Protein AF-A0A662SYK7-F1 (afdb_monomer)

Sequence (147 aa):
MLIPWRKVDAWTCLRCFYCCVEYNVYLTSWEAEWISRAYGIHIELTPKGWRLKRAGEPCPFLRRDQYGRSYCLINMDKPRACVSFPFVITRRPLRGESDKLAYYPTGRDRGVYVYVRDDCPGVGRGVPLEKALRRTLIKLGYMRRVA

Foldseek 3Di:
DWAALLVFFFFDDPLPQCCQAADWDAADPVLQVVCCVVPVDDWDQDPVGTTQ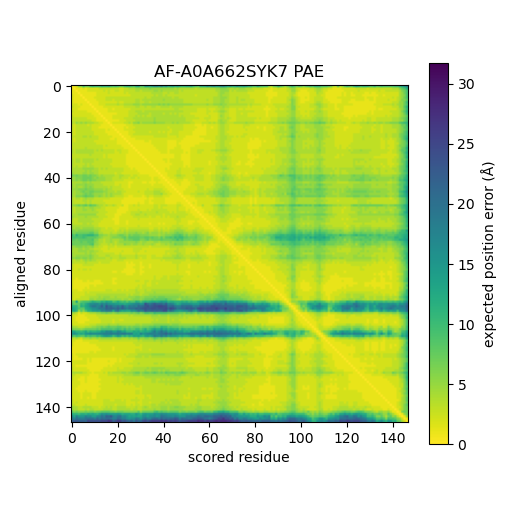DHHRHGRPQWDADPVRRIDGNCPVSDGLSRLCPQKDKAQADPPPPVQPSQWDDAVDPGTIGIIGDPPRPRTNHDDTSVVSNNVSCCVSPSHPPPD

Mean predicted aligned error: 4.23 Å

Radius of gyration: 15.92 Å; Cα contacts (8 Å, |Δi|>4): 225; chains: 1; bounding box: 38×40×40 Å

Solvent-accessible surface area (backbone atoms only — not comparable to full-atom values): 8576 Å² total; per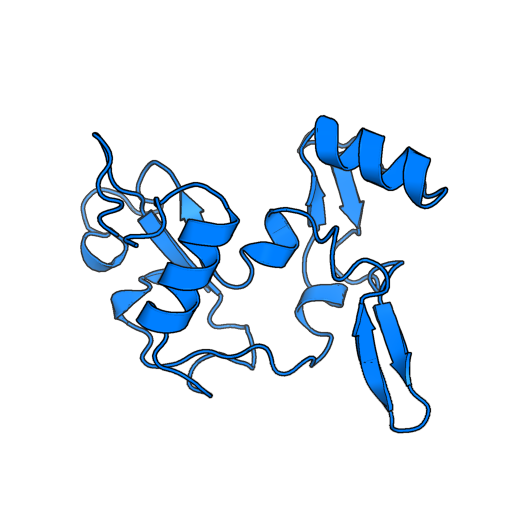-residue (Å²): 97,79,42,42,45,76,80,44,71,19,31,37,90,74,54,73,57,52,73,48,20,62,42,63,38,59,39,55,75,68,55,41,53,49,50,25,69,80,66,75,43,86,59,47,81,48,101,90,42,35,29,70,38,57,52,74,41,74,37,92,48,60,46,62,50,100,85,68,50,47,48,56,77,49,65,91,72,51,50,69,57,68,57,38,57,58,47,49,78,35,85,59,60,92,79,47,88,82,45,63,58,17,56,42,85,39,89,52,104,65,48,37,24,32,28,29,41,66,75,42,89,26,56,75,32,80,47,52,24,67,63,48,49,52,53,38,36,36,75,73,64,62,29,77,82,81,129

Structure (mmCIF, N/CA/C/O backbone):
data_AF-A0A662SYK7-F1
#
_entry.id   AF-A0A662SYK7-F1
#
loop_
_atom_site.group_PDB
_atom_site.id
_atom_site.type_symbol
_atom_site.label_atom_id
_atom_site.label_alt_id
_atom_site.label_comp_id
_atom_site.label_asym_id
_atom_site.label_entity_id
_atom_site.label_seq_id
_atom_site.pdbx_PDB_ins_code
_atom_site.Cartn_x
_atom_site.Cartn_y
_atom_site.Cartn_z
_atom_site.occupancy
_atom_site.B_iso_or_equiv
_atom_site.auth_seq_id
_atom_site.auth_comp_id
_atom_site.auth_asym_id
_atom_site.auth_atom_id
_atom_site.pdbx_PDB_model_num
ATOM 1 N N . MET A 1 1 ? -12.753 3.318 -5.908 1.00 88.00 1 MET A N 1
ATOM 2 C CA . MET A 1 1 ? -12.934 4.514 -5.051 1.00 88.00 1 MET A CA 1
ATOM 3 C C . MET A 1 1 ? -12.147 4.362 -3.744 1.00 88.00 1 MET A C 1
ATOM 5 O O . MET A 1 1 ? -11.531 3.331 -3.502 1.00 88.00 1 MET A O 1
ATOM 9 N N . LEU A 1 2 ? -12.060 5.434 -2.944 1.00 94.56 2 LEU A N 1
ATOM 10 C CA . LEU A 1 2 ? -11.425 5.413 -1.620 1.00 94.56 2 LEU A CA 1
ATOM 11 C C . LEU A 1 2 ? -12.486 5.417 -0.528 1.00 94.56 2 LEU A C 1
ATOM 13 O O . LEU A 1 2 ? -13.234 6.395 -0.413 1.00 94.56 2 LEU A O 1
ATOM 17 N N . ILE A 1 3 ? -12.497 4.375 0.297 1.00 95.19 3 ILE A N 1
ATOM 18 C CA . ILE A 1 3 ? -13.420 4.232 1.427 1.00 95.19 3 ILE A CA 1
ATOM 19 C C . ILE A 1 3 ? -12.654 4.202 2.756 1.00 95.19 3 ILE A C 1
ATOM 21 O O . ILE A 1 3 ? -11.537 3.691 2.793 1.00 95.19 3 ILE A O 1
ATOM 25 N N . PRO A 1 4 ? -13.193 4.768 3.849 1.00 96.50 4 PRO A N 1
ATOM 26 C CA . PRO A 1 4 ? -12.558 4.685 5.162 1.00 96.50 4 PRO A CA 1
ATOM 27 C C . PRO A 1 4 ? -12.319 3.236 5.592 1.00 96.50 4 PRO A C 1
ATOM 29 O O . PRO A 1 4 ? -13.192 2.390 5.406 1.00 96.50 4 PRO A O 1
ATOM 32 N N . TRP A 1 5 ? -11.165 2.958 6.204 1.00 96.88 5 TRP A N 1
ATOM 33 C CA . TRP A 1 5 ? -10.773 1.591 6.564 1.00 96.88 5 TRP A CA 1
ATOM 34 C C . TRP A 1 5 ? -11.791 0.875 7.465 1.00 96.88 5 TRP A C 1
ATOM 36 O O . TRP A 1 5 ? -12.019 -0.314 7.285 1.00 96.88 5 TRP A O 1
ATOM 46 N N . ARG A 1 6 ? -12.468 1.597 8.370 1.00 95.75 6 ARG A N 1
ATOM 47 C CA . ARG A 1 6 ? -13.497 1.026 9.259 1.00 95.75 6 ARG A CA 1
ATOM 48 C C . ARG A 1 6 ? -14.755 0.530 8.541 1.00 95.75 6 ARG A C 1
ATOM 50 O O . ARG A 1 6 ? -15.586 -0.096 9.180 1.00 95.75 6 ARG A O 1
ATOM 57 N N . LYS A 1 7 ? -14.926 0.832 7.250 1.00 95.75 7 LYS A N 1
ATOM 58 C CA . LYS A 1 7 ? -16.043 0.327 6.433 1.00 95.75 7 LYS A CA 1
ATOM 59 C C . LYS A 1 7 ? -15.717 -0.988 5.720 1.00 95.75 7 LYS A C 1
ATOM 61 O O . LYS A 1 7 ? -16.477 -1.402 4.853 1.00 95.75 7 LYS A O 1
ATOM 66 N N . VAL A 1 8 ? -14.562 -1.588 6.003 1.00 97.19 8 VAL A N 1
ATOM 67 C CA . VAL A 1 8 ? -14.090 -2.779 5.303 1.00 97.19 8 VAL A CA 1
ATOM 68 C C . VAL A 1 8 ? -13.730 -3.861 6.307 1.00 97.19 8 VAL A C 1
ATOM 70 O O . VAL A 1 8 ? -12.828 -3.678 7.121 1.00 97.19 8 VAL A O 1
ATOM 73 N N . ASP A 1 9 ? -14.395 -5.008 6.196 1.00 97.56 9 ASP A N 1
ATOM 74 C CA . ASP A 1 9 ? -14.292 -6.071 7.198 1.00 97.56 9 ASP A CA 1
ATOM 75 C C . ASP A 1 9 ? -12.988 -6.868 7.087 1.00 97.56 9 ASP A C 1
ATOM 77 O O . ASP A 1 9 ? -12.319 -7.147 8.085 1.00 97.56 9 ASP A O 1
ATOM 81 N N . ALA A 1 10 ? -12.589 -7.222 5.863 1.00 98.19 10 ALA A N 1
ATOM 82 C CA . ALA A 1 10 ? -11.471 -8.126 5.611 1.00 98.19 10 ALA A CA 1
ATOM 83 C C . ALA A 1 10 ? -10.615 -7.694 4.418 1.00 98.19 10 ALA A C 1
ATOM 85 O O . ALA A 1 10 ? -11.105 -7.081 3.465 1.00 98.19 10 ALA A O 1
ATOM 86 N N . TRP A 1 11 ? -9.325 -8.038 4.461 1.00 98.12 11 TRP A N 1
ATOM 87 C CA . TRP A 1 11 ? -8.450 -7.929 3.297 1.00 98.12 11 TRP A CA 1
ATOM 88 C C . TRP A 1 11 ? -7.287 -8.924 3.312 1.00 98.12 11 TRP A C 1
ATOM 90 O O . TRP A 1 11 ? -6.651 -9.180 4.340 1.00 98.12 11 TRP A O 1
ATOM 100 N N . THR A 1 12 ? -6.946 -9.424 2.123 1.00 96.75 12 THR A N 1
ATOM 101 C CA . THR A 1 12 ? -5.705 -10.155 1.867 1.00 96.75 12 THR A CA 1
ATOM 102 C C . THR A 1 12 ? -5.187 -9.911 0.452 1.00 96.75 12 THR A C 1
ATOM 104 O O . THR A 1 12 ? -5.950 -9.683 -0.486 1.00 96.75 12 THR A O 1
ATOM 107 N N . CYS A 1 13 ? -3.871 -10.000 0.263 1.00 93.69 13 CYS A N 1
ATOM 108 C CA . CYS A 1 13 ? -3.283 -9.963 -1.070 1.00 93.69 13 CYS A CA 1
ATOM 109 C C . CYS A 1 13 ? -3.498 -11.307 -1.777 1.00 93.69 13 CYS A C 1
ATOM 111 O O . CYS A 1 13 ? -2.917 -12.319 -1.391 1.00 93.69 13 CYS A O 1
ATOM 113 N N . LEU A 1 14 ? -4.270 -11.300 -2.864 1.00 93.69 14 LEU A N 1
ATOM 114 C CA . LEU A 1 14 ? -4.539 -12.494 -3.676 1.00 93.69 14 LEU A CA 1
ATOM 115 C C . LEU A 1 14 ? -3.426 -12.833 -4.672 1.00 93.69 14 LEU A C 1
ATOM 117 O O . LEU A 1 14 ? -3.562 -13.779 -5.441 1.00 93.69 14 LEU A O 1
ATOM 121 N N . ARG A 1 15 ? -2.353 -12.031 -4.722 1.00 91.38 15 ARG A N 1
ATOM 122 C CA . ARG A 1 15 ? -1.311 -12.122 -5.762 1.00 91.38 15 ARG A CA 1
ATOM 123 C C . ARG A 1 15 ? -1.913 -12.086 -7.177 1.00 91.38 15 ARG A C 1
ATOM 125 O O . ARG A 1 15 ? -1.410 -12.719 -8.095 1.00 91.38 15 ARG A O 1
ATOM 132 N N . CYS A 1 16 ? -2.980 -11.308 -7.348 1.00 91.81 16 CYS A N 1
ATOM 133 C CA . CYS A 1 16 ? -3.780 -11.235 -8.567 1.00 91.81 16 CYS A CA 1
ATOM 134 C C . CYS A 1 16 ? -3.227 -10.277 -9.628 1.00 91.81 16 CYS A C 1
ATOM 136 O O . CYS A 1 16 ? -4.000 -9.869 -10.481 1.00 91.81 16 CYS A O 1
ATOM 138 N N . PHE A 1 17 ? -1.956 -9.852 -9.535 1.00 91.38 17 PHE A N 1
ATOM 139 C CA . PHE A 1 17 ? -1.252 -8.900 -10.424 1.00 91.38 17 PHE A CA 1
ATOM 140 C C . PHE A 1 17 ? -1.899 -7.514 -10.644 1.00 91.38 17 PHE A C 1
ATOM 142 O O . PHE A 1 17 ? -1.213 -6.616 -11.119 1.00 91.38 17 PHE A O 1
ATOM 149 N N . TYR A 1 18 ? -3.149 -7.299 -10.234 1.00 93.94 18 TYR A N 1
ATOM 150 C CA . TYR A 1 18 ? -3.936 -6.093 -10.484 1.00 93.94 18 TYR A CA 1
ATOM 151 C C . TYR A 1 18 ? -3.189 -4.808 -10.110 1.00 93.94 18 TYR A C 1
ATOM 153 O O . TYR A 1 18 ? -2.918 -3.966 -10.957 1.00 93.94 18 TYR A O 1
ATOM 161 N N . CYS A 1 19 ? -2.722 -4.681 -8.864 1.00 93.75 19 CYS A N 1
ATOM 162 C CA . CYS A 1 19 ? -2.007 -3.474 -8.443 1.00 93.75 19 CYS A CA 1
ATOM 163 C C . CYS A 1 19 ? -0.626 -3.304 -9.093 1.00 93.75 19 CYS A C 1
ATOM 165 O O . CYS A 1 19 ? -0.116 -2.186 -9.158 1.00 93.75 19 CYS A O 1
ATOM 167 N N . CYS A 1 20 ? -0.031 -4.390 -9.595 1.00 94.62 20 CYS A N 1
ATOM 168 C CA . CYS A 1 20 ? 1.213 -4.344 -10.353 1.00 94.62 20 CYS A CA 1
ATOM 169 C C . CYS A 1 20 ? 1.011 -3.803 -11.775 1.00 94.62 20 CYS A C 1
ATOM 171 O O . CYS A 1 20 ? 2.015 -3.499 -12.411 1.00 94.62 20 CYS A O 1
ATOM 173 N N . VAL A 1 21 ? -0.233 -3.679 -12.257 1.00 95.25 21 VAL A N 1
ATOM 174 C CA . VAL A 1 21 ? -0.579 -3.198 -13.606 1.00 95.25 21 VAL A CA 1
ATOM 175 C C . VAL A 1 21 ? -1.391 -1.904 -13.562 1.00 95.25 21 VAL A C 1
ATOM 177 O O . VAL A 1 21 ? -1.085 -0.968 -14.288 1.00 95.25 21 VAL A O 1
ATOM 180 N N . GLU A 1 22 ? -2.340 -1.752 -12.647 1.00 95.62 22 GLU A N 1
ATOM 181 C CA . GLU A 1 22 ? -3.285 -0.628 -12.719 1.00 95.62 22 GLU A CA 1
ATOM 182 C C . GLU A 1 22 ? -2.751 0.696 -12.167 1.00 95.62 22 GLU A C 1
ATOM 184 O O . GLU A 1 22 ? -3.176 1.769 -12.586 1.00 95.62 22 GLU A O 1
ATOM 189 N N . TYR A 1 23 ? -1.787 0.673 -11.242 1.00 94.88 23 TYR A N 1
ATOM 190 C CA . TYR A 1 23 ? -1.387 1.893 -10.532 1.00 94.88 23 TYR A CA 1
ATOM 191 C C . TYR A 1 23 ? 0.011 2.372 -10.873 1.00 94.88 23 TYR A C 1
ATOM 193 O O . TYR A 1 23 ? 0.914 1.578 -11.130 1.00 94.88 23 TYR A O 1
ATOM 201 N N . ASN A 1 24 ? 0.197 3.690 -10.816 1.00 96.00 24 ASN A N 1
ATOM 202 C CA . ASN A 1 24 ? 1.530 4.274 -10.761 1.00 96.00 24 ASN A CA 1
ATOM 203 C C . ASN A 1 24 ? 2.201 3.871 -9.445 1.00 96.00 24 ASN A C 1
ATOM 205 O O . ASN A 1 24 ? 1.572 3.933 -8.385 1.00 96.00 24 ASN A O 1
ATOM 209 N N . VAL A 1 25 ? 3.480 3.513 -9.509 1.00 96.62 25 VAL A N 1
ATOM 210 C CA . VAL A 1 25 ? 4.292 3.255 -8.317 1.00 96.62 25 VAL A CA 1
ATOM 211 C C . VAL A 1 25 ? 5.302 4.381 -8.189 1.00 96.62 25 VAL A C 1
ATOM 213 O O . VAL A 1 25 ? 6.278 4.435 -8.935 1.00 96.62 25 VAL A O 1
ATOM 216 N N . TYR A 1 26 ? 5.026 5.292 -7.259 1.00 97.31 26 TYR A N 1
ATOM 217 C CA . TYR A 1 26 ? 5.945 6.362 -6.893 1.00 97.31 26 TYR A CA 1
ATOM 218 C C . TYR A 1 26 ? 6.859 5.913 -5.758 1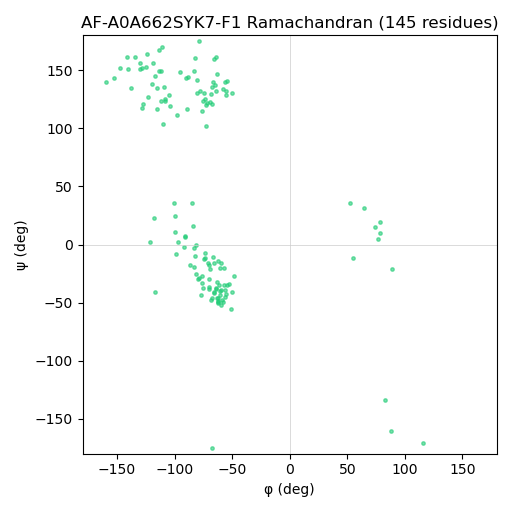.00 97.31 26 TYR A C 1
ATOM 220 O O . TYR A 1 26 ? 6.437 5.189 -4.852 1.00 97.31 26 TYR A O 1
ATOM 228 N N . LEU A 1 27 ? 8.102 6.362 -5.835 1.00 97.62 27 LEU A N 1
ATOM 229 C CA . LEU A 1 27 ? 9.176 6.074 -4.906 1.00 97.62 27 LEU A CA 1
ATOM 230 C C . LEU A 1 27 ? 9.577 7.358 -4.181 1.00 97.62 27 LEU A C 1
ATOM 232 O O . LEU A 1 27 ? 9.510 8.463 -4.725 1.00 97.62 27 LEU A O 1
ATOM 236 N N . THR A 1 28 ? 10.040 7.208 -2.948 1.00 96.44 28 THR A N 1
ATOM 237 C CA . THR A 1 28 ? 10.900 8.224 -2.331 1.00 96.44 28 THR A CA 1
ATOM 238 C C . THR A 1 28 ? 12.224 8.334 -3.098 1.00 96.44 28 THR A C 1
ATOM 240 O O . THR A 1 28 ? 12.603 7.410 -3.817 1.00 96.44 28 THR A O 1
ATOM 243 N N . SER A 1 29 ? 12.955 9.439 -2.931 1.00 96.62 29 SER A N 1
ATOM 244 C CA . SER A 1 29 ? 14.290 9.594 -3.534 1.00 96.62 29 SER A CA 1
ATOM 245 C C . SER A 1 29 ? 15.239 8.457 -3.146 1.00 96.62 29 SER A C 1
ATOM 247 O O . SER A 1 29 ? 15.903 7.894 -4.009 1.00 96.62 29 SER A O 1
ATOM 249 N N . TRP A 1 30 ? 15.231 8.061 -1.869 1.00 96.88 30 TRP A N 1
ATOM 250 C CA . TRP A 1 30 ? 16.025 6.940 -1.364 1.00 96.88 30 TRP A CA 1
ATOM 251 C C . TRP A 1 30 ? 15.648 5.603 -2.016 1.00 96.88 30 TRP A C 1
ATOM 253 O O . TRP A 1 30 ? 16.517 4.852 -2.445 1.00 96.88 30 TRP A O 1
ATOM 263 N N . GLU A 1 31 ? 14.351 5.298 -2.122 1.00 97.56 31 GLU A N 1
ATOM 264 C CA . GLU A 1 31 ? 13.894 4.069 -2.783 1.00 97.56 31 GLU A CA 1
ATOM 265 C C . GLU A 1 31 ? 14.250 4.051 -4.270 1.00 97.56 31 GLU A C 1
ATOM 267 O O . GLU A 1 31 ? 14.594 2.994 -4.789 1.00 97.56 31 GLU A O 1
ATOM 272 N N . ALA A 1 32 ? 14.172 5.198 -4.951 1.00 97.69 32 ALA A N 1
ATOM 273 C CA . ALA A 1 32 ? 14.555 5.320 -6.352 1.00 97.69 32 ALA A CA 1
ATOM 274 C C . ALA A 1 32 ? 16.042 5.019 -6.558 1.00 97.69 32 ALA A C 1
ATOM 276 O O . ALA A 1 32 ? 16.384 4.205 -7.414 1.00 97.69 32 ALA A O 1
ATOM 277 N N . GLU A 1 33 ? 16.912 5.620 -5.743 1.00 97.38 33 GLU A N 1
ATOM 278 C CA . GLU A 1 33 ? 18.351 5.363 -5.790 1.00 97.38 33 GLU A CA 1
ATOM 279 C C . GLU A 1 33 ? 18.674 3.898 -5.467 1.00 97.38 33 GLU A C 1
ATOM 281 O O . GLU A 1 33 ? 19.379 3.240 -6.236 1.00 97.38 33 GLU A O 1
ATOM 286 N N . TRP A 1 34 ? 18.120 3.369 -4.370 1.00 97.31 34 TRP A N 1
ATOM 287 C CA . TRP A 1 34 ? 18.351 1.988 -3.942 1.00 97.31 34 TRP A CA 1
ATOM 288 C C . TRP A 1 34 ? 17.914 0.981 -5.005 1.00 97.31 34 TRP A C 1
ATOM 290 O O . TRP A 1 34 ? 18.702 0.127 -5.406 1.00 97.31 34 TRP A O 1
ATOM 300 N N . ILE A 1 35 ? 16.674 1.092 -5.492 1.00 97.19 35 ILE A N 1
ATOM 301 C CA . ILE A 1 35 ? 16.121 0.144 -6.465 1.00 97.19 35 ILE A CA 1
ATOM 302 C C . ILE A 1 35 ? 16.876 0.232 -7.795 1.00 97.19 35 ILE A C 1
ATOM 304 O O . ILE A 1 35 ? 17.178 -0.804 -8.384 1.00 97.19 35 ILE A O 1
ATOM 308 N N . SER A 1 36 ? 17.213 1.443 -8.249 1.00 97.00 36 SER A N 1
ATOM 309 C CA . SER A 1 36 ? 17.995 1.641 -9.472 1.00 97.00 36 SER A CA 1
ATOM 310 C C . SER A 1 36 ? 19.349 0.934 -9.394 1.00 97.00 36 SER A C 1
ATOM 312 O O . SER A 1 36 ? 19.684 0.136 -10.269 1.00 97.00 36 SER A O 1
ATOM 314 N N . ARG A 1 37 ? 20.092 1.145 -8.299 1.00 97.00 37 ARG A N 1
ATOM 315 C CA . ARG A 1 37 ? 21.419 0.547 -8.096 1.00 97.00 37 ARG A CA 1
ATOM 316 C C . ARG A 1 37 ? 21.374 -0.962 -7.891 1.00 97.00 37 ARG A C 1
ATOM 318 O O . ARG A 1 37 ? 22.150 -1.677 -8.514 1.00 97.00 37 ARG A O 1
ATOM 325 N N . ALA A 1 38 ? 20.485 -1.447 -7.027 1.00 97.00 38 ALA A N 1
ATOM 326 C CA . ALA A 1 38 ? 20.435 -2.860 -6.660 1.00 97.00 38 ALA A CA 1
ATOM 327 C C . ALA A 1 38 ? 19.934 -3.754 -7.804 1.00 97.00 38 ALA A C 1
ATOM 329 O O . ALA A 1 38 ? 20.327 -4.915 -7.889 1.00 97.00 38 ALA A O 1
ATOM 330 N N . TYR A 1 39 ? 19.073 -3.224 -8.678 1.00 96.44 39 TYR A N 1
ATOM 331 C CA . TYR A 1 39 ? 18.383 -4.023 -9.693 1.00 96.44 39 TYR A CA 1
ATOM 332 C C . TYR A 1 39 ? 18.645 -3.579 -11.139 1.00 96.44 39 TYR A C 1
ATOM 334 O O . TYR A 1 39 ? 18.079 -4.173 -12.055 1.00 96.44 39 TYR A O 1
ATOM 342 N N . GLY A 1 40 ? 19.480 -2.559 -11.363 1.00 95.31 40 GLY A N 1
ATOM 343 C CA . GLY A 1 40 ? 19.884 -2.114 -12.703 1.00 95.31 40 GLY A CA 1
ATOM 344 C C . GLY A 1 40 ? 18.735 -1.564 -13.552 1.00 95.31 40 GLY A C 1
ATOM 345 O O . GLY A 1 40 ? 18.724 -1.734 -14.768 1.00 95.31 40 GLY A O 1
ATOM 346 N N . ILE A 1 41 ? 17.738 -0.945 -12.918 1.00 94.31 41 ILE A N 1
ATOM 347 C CA . ILE A 1 41 ? 16.519 -0.440 -13.562 1.00 94.31 41 ILE A CA 1
ATOM 348 C C . ILE A 1 41 ? 16.511 1.087 -13.587 1.00 94.31 41 ILE A C 1
ATOM 350 O O . ILE A 1 41 ? 16.740 1.745 -12.576 1.00 94.31 41 ILE A O 1
ATOM 354 N N . HIS A 1 42 ? 16.135 1.654 -14.731 1.00 94.50 42 HIS A N 1
ATOM 355 C CA . HIS A 1 42 ? 15.864 3.080 -14.833 1.00 94.50 42 HIS A CA 1
ATOM 356 C C . HIS A 1 42 ? 14.595 3.478 -14.058 1.00 94.50 42 HIS A C 1
ATOM 358 O O . HIS A 1 42 ? 13.528 2.895 -14.253 1.00 94.50 42 HIS A O 1
ATOM 364 N N . ILE A 1 43 ? 14.711 4.504 -13.210 1.00 97.25 43 ILE A N 1
ATOM 365 C CA . ILE A 1 43 ? 13.589 5.131 -12.505 1.00 97.25 43 ILE A CA 1
ATOM 366 C C . ILE A 1 43 ? 13.351 6.511 -13.108 1.00 97.25 43 ILE A C 1
ATOM 368 O O . ILE A 1 43 ? 14.249 7.349 -13.138 1.00 97.25 43 ILE A O 1
ATOM 372 N N . GLU A 1 44 ? 12.124 6.756 -13.550 1.00 96.19 44 GLU A N 1
ATOM 373 C CA . GLU A 1 44 ? 11.751 7.993 -14.224 1.00 96.19 44 GLU A CA 1
ATOM 374 C C . GLU A 1 44 ? 11.503 9.117 -13.208 1.00 96.19 44 GLU A C 1
ATOM 376 O O . GLU A 1 44 ? 10.728 8.952 -12.262 1.00 96.19 44 GLU A O 1
ATOM 381 N N . LEU A 1 45 ? 12.100 10.292 -13.411 1.00 97.19 45 LEU A N 1
ATOM 382 C CA . LEU A 1 45 ? 11.757 11.491 -12.647 1.00 97.19 45 LEU A CA 1
ATOM 383 C C . LEU A 1 45 ? 10.624 12.252 -13.348 1.00 97.19 45 LEU A C 1
ATOM 385 O O . LEU A 1 45 ? 10.792 12.752 -14.455 1.00 97.19 45 LEU A O 1
ATOM 389 N N . THR A 1 46 ? 9.470 12.368 -12.688 1.00 96.25 46 THR A N 1
ATOM 390 C CA . THR A 1 46 ? 8.298 13.107 -13.196 1.00 96.25 46 THR A CA 1
ATOM 391 C C . THR A 1 46 ? 8.015 14.342 -12.333 1.00 96.25 46 THR A C 1
ATOM 393 O O . THR A 1 46 ? 8.475 14.390 -11.189 1.00 96.25 46 THR A O 1
ATOM 396 N N . PRO A 1 47 ? 7.159 15.290 -12.767 1.00 95.75 47 PRO A N 1
ATOM 397 C CA . PRO A 1 47 ? 6.722 16.402 -11.910 1.00 95.75 47 PRO A CA 1
ATOM 398 C C . PRO A 1 47 ? 6.052 15.967 -10.594 1.00 95.75 47 PRO A C 1
ATOM 400 O O . PRO A 1 47 ? 5.978 16.741 -9.647 1.00 95.75 47 PRO A O 1
ATOM 403 N N . LYS A 1 48 ? 5.554 14.723 -10.520 1.00 92.69 48 LYS A N 1
ATOM 404 C CA . LYS A 1 48 ? 4.939 14.137 -9.315 1.00 92.69 48 LYS A CA 1
ATOM 405 C C . LYS A 1 48 ? 5.938 13.369 -8.436 1.00 92.69 48 LYS A C 1
ATOM 407 O O . LYS A 1 48 ? 5.542 12.855 -7.393 1.00 92.69 48 LYS A O 1
ATOM 412 N N . GLY A 1 49 ? 7.202 13.273 -8.852 1.00 95.69 49 GLY A N 1
ATOM 413 C CA . GLY A 1 49 ? 8.271 12.543 -8.170 1.00 95.69 49 GLY A CA 1
ATOM 414 C C . GLY A 1 49 ? 8.818 11.361 -8.972 1.00 95.69 49 GLY A C 1
ATOM 415 O O . GLY A 1 49 ? 8.487 11.174 -10.148 1.00 95.69 49 GLY A O 1
ATOM 416 N N . TRP A 1 50 ? 9.655 10.561 -8.309 1.00 97.94 50 TRP A N 1
ATOM 417 C CA . TRP A 1 50 ? 10.290 9.366 -8.866 1.00 97.94 50 TRP A CA 1
ATOM 418 C C . TRP A 1 50 ? 9.262 8.264 -9.099 1.00 97.94 50 TRP A C 1
ATOM 420 O O . TRP A 1 50 ? 8.566 7.847 -8.173 1.00 97.94 50 TRP A O 1
ATOM 430 N N . ARG A 1 51 ? 9.154 7.784 -10.332 1.00 97.62 51 ARG A N 1
ATOM 431 C CA . ARG A 1 51 ? 8.191 6.778 -10.763 1.00 97.62 51 ARG A CA 1
ATOM 432 C C . ARG A 1 51 ? 8.935 5.519 -11.191 1.00 97.62 51 ARG A C 1
ATOM 434 O O . ARG A 1 51 ? 9.670 5.519 -12.169 1.00 97.62 51 ARG A O 1
ATOM 441 N N . LEU A 1 52 ? 8.692 4.429 -10.468 1.00 96.75 52 LEU A N 1
ATOM 442 C CA . LEU A 1 52 ? 9.160 3.093 -10.846 1.00 96.75 52 LEU A CA 1
ATOM 443 C C . LEU A 1 52 ? 8.416 2.575 -12.077 1.00 96.75 52 LEU A C 1
ATOM 445 O O . LEU A 1 52 ? 8.956 1.818 -12.873 1.00 96.75 52 LEU A O 1
ATOM 449 N N . LYS A 1 53 ? 7.125 2.900 -12.156 1.00 94.44 53 LYS A N 1
ATOM 450 C CA . LYS A 1 53 ? 6.212 2.274 -13.103 1.00 94.44 53 LYS A CA 1
ATOM 451 C C . LYS A 1 53 ? 4.973 3.132 -13.337 1.00 94.44 53 LYS A C 1
ATOM 453 O O . LYS A 1 53 ? 4.404 3.672 -12.379 1.00 94.44 53 LYS A O 1
ATOM 458 N N . ARG A 1 54 ? 4.521 3.198 -14.592 1.00 95.38 54 ARG A N 1
ATOM 459 C CA . ARG A 1 54 ? 3.311 3.906 -15.035 1.00 95.38 54 ARG A CA 1
ATOM 460 C C . ARG A 1 54 ? 2.063 3.021 -14.966 1.00 95.38 54 ARG A C 1
ATOM 462 O O . ARG A 1 54 ? 2.130 1.818 -15.182 1.00 95.38 54 ARG A O 1
ATOM 469 N N . ALA A 1 55 ? 0.908 3.590 -14.622 1.00 95.31 55 ALA A N 1
ATOM 470 C CA . ALA A 1 55 ? -0.388 2.896 -14.685 1.00 95.31 55 ALA A CA 1
ATOM 471 C C . ALA A 1 55 ? -0.666 2.302 -16.086 1.00 95.31 55 ALA A C 1
ATOM 473 O O . ALA A 1 55 ? -0.352 2.940 -17.085 1.00 95.31 55 ALA A O 1
ATOM 474 N N . GLY A 1 56 ? -1.243 1.101 -16.145 1.00 95.62 56 GLY A N 1
ATOM 475 C CA . GLY A 1 56 ? -1.521 0.347 -17.375 1.00 95.62 56 GLY A CA 1
ATOM 476 C C . GLY A 1 56 ? -0.384 -0.568 -17.847 1.00 95.62 56 GLY A C 1
ATOM 477 O O . GLY A 1 56 ? -0.628 -1.528 -18.567 1.00 95.62 56 GLY A O 1
ATOM 478 N N . GLU A 1 57 ? 0.854 -0.327 -17.415 1.00 94.31 57 GLU A N 1
ATOM 479 C CA . GLU A 1 57 ? 2.005 -1.163 -17.781 1.00 94.31 57 GLU A CA 1
ATOM 480 C C . GLU A 1 57 ? 2.272 -2.231 -16.705 1.00 94.31 57 GLU A C 1
ATOM 482 O O . GLU A 1 57 ? 2.009 -1.990 -15.530 1.00 94.31 57 GLU A O 1
ATOM 487 N N . PRO A 1 58 ? 2.786 -3.426 -17.024 1.00 93.69 58 PRO A N 1
ATOM 488 C CA . PRO A 1 58 ? 3.214 -4.370 -15.995 1.00 93.69 58 PRO A CA 1
ATOM 489 C C . PRO A 1 58 ? 4.431 -3.871 -15.203 1.00 93.69 58 PRO A C 1
ATOM 491 O O . PRO A 1 58 ? 5.380 -3.329 -15.760 1.00 93.69 58 PRO A O 1
ATOM 494 N N . CYS A 1 59 ? 4.439 -4.097 -13.886 1.00 95.25 59 CYS A N 1
ATOM 495 C CA . CYS A 1 59 ? 5.612 -3.833 -13.050 1.00 95.25 59 CYS A CA 1
ATOM 496 C C . CYS A 1 59 ? 6.839 -4.626 -13.539 1.00 95.25 59 CYS A C 1
ATOM 498 O O . CYS A 1 59 ? 6.727 -5.842 -13.716 1.00 95.25 59 CYS A O 1
ATOM 500 N N . PRO A 1 60 ? 8.027 -4.001 -13.656 1.00 95.62 60 PRO A N 1
ATOM 501 C CA . PRO A 1 60 ? 9.243 -4.665 -14.142 1.00 95.62 60 PRO A CA 1
ATOM 502 C C . PRO A 1 60 ? 9.684 -5.848 -13.266 1.00 95.62 60 PRO A C 1
ATOM 504 O O . PRO A 1 60 ? 10.378 -6.755 -13.728 1.00 95.62 60 PRO A O 1
ATOM 507 N N . PHE A 1 61 ? 9.229 -5.892 -12.010 1.00 96.25 61 PHE A N 1
ATOM 508 C CA . PHE A 1 61 ? 9.504 -6.970 -11.058 1.00 96.25 61 PHE A CA 1
ATOM 509 C C . PHE A 1 61 ? 8.403 -8.034 -10.966 1.00 96.25 61 PHE A C 1
ATOM 511 O O . PHE A 1 61 ? 8.510 -8.943 -10.139 1.00 96.25 61 PHE A O 1
ATOM 518 N N . LEU A 1 62 ? 7.334 -7.923 -11.760 1.00 95.12 62 LEU A N 1
ATOM 519 C CA . LEU A 1 62 ? 6.279 -8.930 -11.837 1.00 95.12 62 LEU A CA 1
ATOM 520 C C . LEU A 1 62 ? 6.782 -10.147 -12.619 1.00 95.12 62 LEU A C 1
ATOM 522 O O . LEU A 1 62 ? 7.312 -10.020 -13.721 1.00 95.12 62 LEU A O 1
ATOM 526 N N . ARG A 1 63 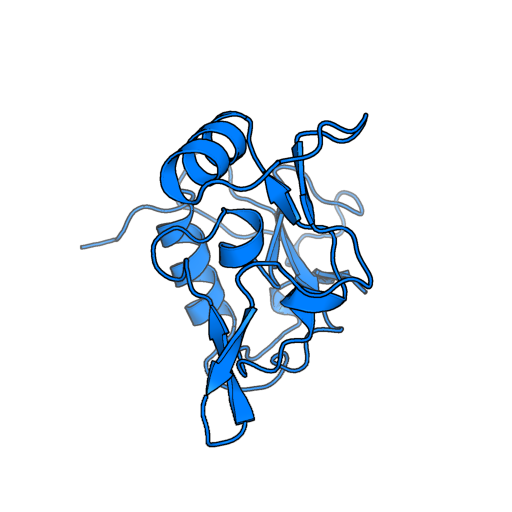? 6.598 -11.338 -12.057 1.00 94.25 63 ARG A N 1
ATOM 527 C CA . ARG A 1 63 ? 6.858 -12.621 -12.721 1.00 94.25 63 ARG A CA 1
ATOM 528 C C . ARG A 1 63 ? 5.697 -13.577 -12.482 1.00 94.25 63 ARG A C 1
ATOM 530 O O . ARG A 1 63 ? 4.909 -13.378 -11.555 1.00 94.25 63 ARG A O 1
ATOM 537 N N . ARG A 1 64 ? 5.597 -14.608 -13.318 1.00 92.19 64 ARG A N 1
ATOM 538 C CA . ARG A 1 64 ? 4.667 -15.730 -13.158 1.00 92.19 64 ARG A CA 1
ATOM 539 C C . ARG A 1 64 ? 5.471 -17.014 -13.052 1.00 92.19 64 ARG A C 1
ATOM 541 O O . ARG A 1 64 ? 6.472 -17.155 -13.746 1.00 92.19 64 ARG A O 1
ATOM 548 N N . ASP A 1 65 ? 5.070 -17.901 -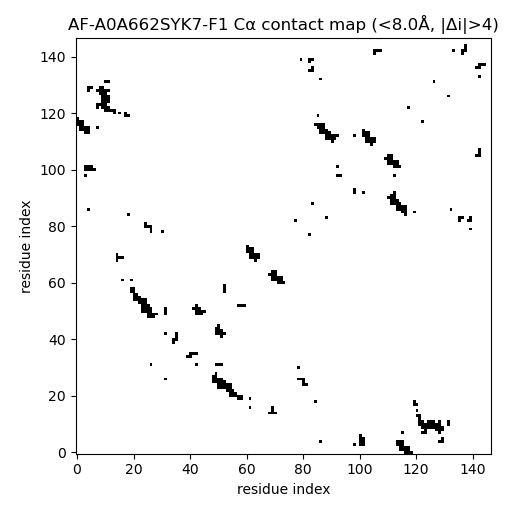12.151 1.00 89.31 65 ASP A N 1
ATOM 549 C CA . ASP A 1 65 ? 5.639 -19.245 -12.105 1.00 89.31 65 ASP A CA 1
ATOM 550 C C . ASP A 1 65 ? 5.016 -20.144 -13.186 1.00 89.31 65 ASP A C 1
ATOM 552 O O . ASP A 1 65 ? 4.079 -19.747 -13.884 1.00 89.31 65 ASP A O 1
ATOM 556 N N . GLN A 1 66 ? 5.526 -21.370 -13.307 1.00 91.38 66 GLN A N 1
ATOM 557 C CA . GLN A 1 66 ? 5.036 -22.374 -14.261 1.00 91.38 66 GLN A CA 1
ATOM 558 C C . GLN A 1 66 ? 3.556 -22.755 -14.073 1.00 91.38 66 GLN A C 1
ATOM 560 O O . GLN A 1 66 ? 2.945 -23.308 -14.978 1.00 91.38 66 GLN A O 1
ATOM 565 N N . TYR A 1 67 ? 2.964 -22.430 -12.919 1.00 88.31 67 TYR A N 1
ATOM 566 C CA . TYR A 1 67 ? 1.553 -22.661 -12.603 1.00 88.31 67 TYR A CA 1
ATOM 567 C C . TYR A 1 67 ? 0.703 -21.391 -12.780 1.00 88.31 67 TYR A C 1
ATOM 569 O O . TYR A 1 67 ? -0.439 -21.328 -12.327 1.00 88.31 67 TYR A O 1
ATOM 577 N N . GLY A 1 68 ? 1.263 -20.339 -13.388 1.00 84.25 68 GLY A N 1
ATOM 578 C CA . GLY A 1 68 ? 0.585 -19.071 -13.646 1.00 84.25 68 GLY A CA 1
ATOM 579 C C . GLY A 1 68 ? 0.438 -18.154 -12.426 1.00 84.25 68 GLY A C 1
ATOM 580 O O . GLY A 1 68 ? -0.178 -17.088 -12.542 1.00 84.25 68 GLY A O 1
ATOM 581 N N . ARG A 1 69 ? 1.008 -18.500 -11.263 1.00 86.19 69 ARG A N 1
ATOM 582 C CA . ARG A 1 69 ? 0.909 -17.690 -10.037 1.00 86.19 69 ARG A CA 1
ATOM 583 C C . ARG A 1 69 ? 1.869 -16.512 -10.103 1.00 86.19 69 ARG A C 1
ATOM 585 O O . ARG A 1 69 ? 3.057 -16.666 -10.381 1.00 86.19 69 ARG A O 1
ATOM 592 N N . SER A 1 70 ? 1.372 -15.318 -9.788 1.00 91.00 70 SER A N 1
ATOM 593 C CA . SER A 1 70 ? 2.198 -14.108 -9.829 1.00 91.00 70 SER A CA 1
ATOM 594 C C . SER A 1 70 ? 3.080 -13.951 -8.589 1.00 91.00 70 SER A C 1
ATOM 596 O O . SER A 1 70 ? 2.673 -14.214 -7.449 1.00 91.00 70 SER A O 1
ATOM 598 N N . TYR A 1 71 ? 4.301 -13.470 -8.789 1.00 92.06 71 TYR A N 1
ATOM 599 C CA . TYR A 1 71 ? 5.245 -13.141 -7.727 1.00 92.06 71 TYR A CA 1
ATOM 600 C C . TYR A 1 71 ? 6.043 -11.876 -8.048 1.00 92.06 71 TYR A C 1
ATOM 602 O O . TYR A 1 71 ? 6.070 -11.403 -9.181 1.00 92.06 71 TYR A O 1
ATOM 610 N N . CYS A 1 72 ? 6.635 -11.293 -7.008 1.00 93.88 72 CYS A N 1
ATOM 611 C CA . CYS A 1 72 ? 7.418 -10.066 -7.089 1.00 93.88 72 CYS A CA 1
ATOM 612 C C . CYS A 1 72 ? 8.880 -10.409 -6.810 1.00 93.88 72 CYS A C 1
ATOM 614 O O . CYS A 1 72 ? 9.165 -10.958 -5.746 1.00 93.88 72 CYS A O 1
ATOM 616 N N . LEU A 1 73 ? 9.778 -10.077 -7.739 1.00 94.94 73 LEU A N 1
ATOM 617 C CA . LEU A 1 73 ? 11.213 -10.342 -7.592 1.00 94.94 73 LEU A CA 1
ATOM 618 C C . LEU A 1 73 ? 11.837 -9.591 -6.414 1.00 94.94 73 LEU A C 1
ATOM 620 O O . LEU A 1 73 ? 12.704 -10.126 -5.739 1.00 94.94 73 LEU A O 1
ATOM 624 N N . ILE A 1 74 ? 11.326 -8.399 -6.107 1.00 94.56 74 ILE A N 1
ATOM 625 C CA . ILE A 1 74 ? 11.827 -7.549 -5.020 1.00 94.56 74 ILE A CA 1
ATOM 626 C C . ILE A 1 74 ? 10.959 -7.649 -3.766 1.00 94.56 74 ILE A C 1
ATOM 628 O O . ILE A 1 74 ? 10.715 -6.661 -3.086 1.00 94.56 74 ILE A O 1
ATOM 632 N N . ASN A 1 75 ? 10.406 -8.828 -3.458 1.00 90.75 75 ASN A N 1
ATOM 633 C CA . ASN A 1 75 ? 9.429 -8.969 -2.371 1.00 90.75 75 ASN A CA 1
ATOM 634 C C . ASN A 1 75 ? 9.926 -8.427 -1.014 1.00 90.75 75 ASN A C 1
ATOM 636 O O . ASN A 1 75 ? 9.118 -7.887 -0.249 1.00 90.75 75 ASN A O 1
ATOM 640 N N . MET A 1 76 ? 11.226 -8.567 -0.739 1.00 91.06 76 MET A N 1
ATOM 641 C CA . MET A 1 76 ? 11.874 -8.059 0.475 1.00 91.06 76 MET A CA 1
ATOM 642 C C . MET A 1 76 ? 12.081 -6.541 0.436 1.00 91.06 76 MET A C 1
ATOM 644 O O . MET A 1 76 ? 11.794 -5.877 1.430 1.00 91.06 76 MET A O 1
ATOM 648 N N . ASP A 1 77 ? 12.405 -6.001 -0.739 1.00 94.12 77 ASP A N 1
ATOM 649 C CA . ASP A 1 77 ? 12.696 -4.581 -0.983 1.00 94.12 77 ASP A CA 1
ATOM 650 C C . ASP A 1 77 ? 11.507 -3.825 -1.585 1.00 94.12 77 ASP A C 1
ATOM 652 O O . ASP A 1 77 ? 11.659 -2.816 -2.276 1.00 94.12 77 ASP A O 1
ATOM 656 N N . LYS A 1 78 ? 10.287 -4.324 -1.356 1.00 95.62 78 LYS A N 1
ATOM 657 C CA . LYS A 1 78 ? 9.079 -3.671 -1.860 1.00 95.62 78 LYS A CA 1
ATOM 658 C C . LYS A 1 78 ? 9.045 -2.220 -1.379 1.00 95.62 78 LYS A C 1
ATOM 660 O O . LYS A 1 78 ? 9.093 -2.000 -0.164 1.00 95.62 78 LYS A O 1
ATOM 665 N N . PRO A 1 79 ? 8.843 -1.252 -2.288 1.00 96.38 79 PRO A N 1
ATOM 666 C CA . PRO A 1 79 ? 8.742 0.139 -1.893 1.00 96.38 79 PRO A CA 1
ATOM 667 C C . PRO A 1 79 ? 7.496 0.366 -1.038 1.00 96.38 79 PRO A C 1
ATOM 669 O O . PRO A 1 79 ? 6.520 -0.394 -1.095 1.00 96.38 79 PRO A O 1
ATOM 672 N N . ARG A 1 80 ? 7.500 1.455 -0.274 1.00 96.00 80 ARG A N 1
ATOM 673 C CA . ARG A 1 80 ? 6.437 1.872 0.642 1.00 96.00 80 ARG A CA 1
ATOM 674 C C . ARG A 1 80 ? 5.074 1.873 -0.036 1.00 96.00 80 ARG A C 1
ATOM 676 O O . ARG A 1 80 ? 4.130 1.370 0.562 1.00 96.00 80 ARG A O 1
ATOM 683 N N . ALA A 1 81 ? 4.982 2.338 -1.283 1.00 95.44 81 ALA A N 1
ATOM 684 C CA . ALA A 1 81 ? 3.743 2.318 -2.065 1.00 95.44 81 ALA A CA 1
ATOM 685 C C . ALA A 1 81 ? 3.198 0.892 -2.296 1.00 95.44 81 ALA A C 1
ATOM 687 O O . ALA A 1 81 ? 1.996 0.653 -2.187 1.00 95.44 81 ALA A O 1
ATOM 688 N N . CYS A 1 82 ? 4.072 -0.081 -2.570 1.00 95.81 82 CYS A N 1
ATOM 689 C CA . CYS A 1 82 ? 3.680 -1.482 -2.741 1.00 95.81 82 CYS A CA 1
ATOM 690 C C . CYS A 1 82 ? 3.375 -2.174 -1.407 1.00 95.81 82 CYS A C 1
ATOM 692 O O . CYS A 1 82 ? 2.526 -3.059 -1.364 1.00 95.81 82 CYS A O 1
ATOM 694 N N . VAL A 1 83 ? 4.069 -1.798 -0.328 1.00 96.00 83 VAL A N 1
ATOM 695 C CA . VAL A 1 83 ? 3.799 -2.307 1.026 1.00 96.00 83 VAL A CA 1
ATOM 696 C C . VAL A 1 83 ? 2.473 -1.775 1.562 1.00 96.00 83 VAL A C 1
ATOM 698 O O . VAL A 1 83 ? 1.759 -2.510 2.241 1.00 96.00 83 VAL A O 1
ATOM 701 N N . SER A 1 84 ? 2.149 -0.512 1.279 1.00 96.50 84 SER A N 1
ATOM 702 C CA . SER A 1 84 ? 0.929 0.114 1.773 1.00 96.50 84 SER A CA 1
ATOM 703 C C . SER A 1 84 ? -0.308 -0.333 1.010 1.00 96.50 84 SER A C 1
ATOM 705 O O . SER A 1 84 ? -1.375 -0.332 1.599 1.00 96.50 84 SER A O 1
ATOM 707 N N . PHE A 1 85 ? -0.206 -0.736 -0.259 1.00 96.31 85 PHE A N 1
ATOM 708 C CA . PHE A 1 85 ? -1.372 -1.124 -1.055 1.00 96.31 85 PHE A CA 1
ATOM 709 C C . PHE A 1 85 ? -2.203 -2.246 -0.385 1.00 96.31 85 PHE A C 1
ATOM 711 O O . PHE A 1 85 ? -1.625 -3.261 0.013 1.00 96.31 85 PHE A O 1
ATOM 718 N N . PRO A 1 86 ? -3.547 -2.123 -0.291 1.00 97.31 86 PRO A N 1
ATOM 719 C CA . PRO A 1 86 ? -4.443 -1.109 -0.876 1.00 97.31 86 PRO A CA 1
ATOM 720 C C . PRO A 1 86 ? -4.694 0.113 0.019 1.00 97.31 86 PRO A C 1
ATOM 722 O O . PRO A 1 86 ? -5.555 0.938 -0.289 1.00 97.31 86 PRO A O 1
ATOM 725 N N . PHE A 1 87 ? -3.991 0.216 1.142 1.00 97.88 87 PHE A N 1
ATOM 726 C CA . PHE A 1 87 ? -4.141 1.286 2.113 1.00 97.88 87 PHE A CA 1
ATOM 727 C C . PHE A 1 87 ? -3.500 2.583 1.604 1.00 97.88 87 PHE A C 1
ATOM 729 O O . PHE A 1 87 ? -2.303 2.653 1.309 1.00 97.88 87 PHE A O 1
ATOM 736 N N . VAL A 1 88 ? -4.308 3.638 1.543 1.00 96.00 88 VAL A N 1
ATOM 737 C CA . VAL A 1 88 ? -3.872 5.018 1.333 1.00 96.00 88 VAL A CA 1
ATOM 738 C C . VAL A 1 88 ? -3.806 5.691 2.694 1.00 96.00 88 VAL A C 1
ATOM 740 O O . VAL A 1 88 ? -4.830 5.889 3.343 1.00 96.00 88 VAL A O 1
ATOM 743 N N . ILE A 1 89 ? -2.587 6.003 3.130 1.00 95.50 89 ILE A N 1
ATOM 744 C CA . ILE A 1 89 ? -2.294 6.528 4.466 1.00 95.50 89 ILE A CA 1
ATOM 745 C C . ILE A 1 89 ? -1.916 8.002 4.340 1.00 95.50 89 ILE A C 1
ATOM 747 O O . ILE A 1 89 ? -0.962 8.344 3.640 1.00 95.50 89 ILE A O 1
ATOM 751 N N . THR A 1 90 ? -2.630 8.877 5.041 1.00 93.62 90 THR A N 1
ATOM 752 C CA . THR A 1 90 ? -2.422 10.328 5.006 1.00 93.62 90 THR A CA 1
ATOM 753 C C . THR A 1 90 ? -2.317 10.918 6.413 1.00 93.62 90 THR A C 1
ATOM 755 O O . THR A 1 90 ? -2.790 10.354 7.399 1.00 93.62 90 THR A O 1
ATOM 758 N N . ARG A 1 91 ? -1.659 12.080 6.527 1.00 91.00 91 ARG A N 1
ATOM 759 C CA . ARG A 1 91 ? -1.537 12.828 7.799 1.00 91.00 91 ARG A CA 1
ATOM 760 C C . ARG A 1 91 ? -2.748 13.715 8.098 1.00 91.00 91 ARG A C 1
ATOM 762 O O . ARG A 1 91 ? -2.928 14.143 9.231 1.00 91.00 91 ARG A O 1
ATOM 769 N N . ARG A 1 92 ? -3.535 14.027 7.070 1.00 91.00 92 ARG A N 1
ATOM 770 C CA . ARG A 1 92 ? -4.752 14.844 7.119 1.00 91.00 92 ARG A CA 1
ATOM 771 C C . ARG A 1 92 ? -5.872 14.084 6.402 1.00 91.00 92 ARG A C 1
ATOM 773 O O . ARG A 1 92 ? -5.549 13.306 5.495 1.00 91.00 92 ARG A O 1
ATOM 780 N N . PRO A 1 93 ? -7.141 14.276 6.783 1.00 92.00 93 PRO A N 1
ATOM 781 C CA . PRO A 1 93 ? -8.251 13.635 6.091 1.00 92.00 93 PRO A CA 1
ATOM 782 C C . PRO A 1 93 ? -8.335 14.113 4.635 1.00 92.00 93 PRO A C 1
ATOM 784 O O . PRO A 1 93 ? -8.008 15.260 4.333 1.00 92.00 93 PRO A O 1
ATOM 787 N N . LEU A 1 94 ? -8.769 13.229 3.735 1.00 89.31 94 LEU A N 1
ATOM 788 C CA . LEU A 1 94 ? -8.949 13.531 2.313 1.00 89.31 94 LEU A CA 1
ATOM 789 C C . LEU A 1 94 ? -10.253 14.290 2.026 1.00 89.31 94 LEU A C 1
ATOM 791 O O . LEU A 1 94 ? -10.284 15.054 1.067 1.00 89.31 94 LEU A O 1
ATOM 795 N N . ARG A 1 95 ? -11.316 14.094 2.823 1.00 83.25 95 ARG A N 1
ATOM 796 C CA . ARG A 1 95 ? -12.638 14.723 2.616 1.00 83.25 95 ARG A CA 1
ATOM 797 C C . ARG A 1 95 ? -13.084 15.644 3.766 1.00 83.25 95 ARG A C 1
ATOM 799 O O . ARG A 1 95 ? -14.272 15.908 3.912 1.00 83.25 95 ARG A O 1
ATOM 806 N N . GLY A 1 96 ? -12.140 16.154 4.564 1.00 70.50 96 GLY A N 1
ATOM 807 C CA . GLY A 1 96 ? -12.405 17.080 5.679 1.00 70.50 96 GLY A CA 1
ATOM 808 C C . GLY A 1 96 ? -12.710 16.395 7.021 1.00 70.50 96 GLY A C 1
ATOM 809 O O . GLY A 1 96 ? -12.360 15.236 7.234 1.00 70.50 96 GLY A O 1
ATOM 810 N N . GLU A 1 97 ? -13.341 17.117 7.953 1.00 58.19 97 GLU A N 1
ATOM 811 C CA . GLU A 1 97 ? -13.599 16.656 9.336 1.00 58.19 97 GLU A CA 1
ATOM 812 C C . GLU A 1 97 ? -14.561 15.456 9.444 1.00 58.19 97 GLU A C 1
ATOM 814 O O . GLU A 1 97 ? -14.602 14.768 10.466 1.00 58.19 97 GLU A O 1
ATOM 819 N N . SER A 1 98 ? -15.309 15.159 8.379 1.00 59.16 98 SER A N 1
ATOM 820 C CA . SER A 1 98 ? -16.280 14.059 8.311 1.00 59.16 98 SER A CA 1
ATOM 821 C C . SER A 1 98 ? -15.640 12.664 8.210 1.00 59.16 98 SER A C 1
ATOM 823 O O . SER A 1 98 ? -16.310 11.658 8.446 1.00 59.16 98 SER A O 1
ATOM 825 N N . ASP A 1 99 ? -14.329 12.566 7.963 1.00 77.81 99 ASP A N 1
ATOM 826 C CA . ASP A 1 99 ? -13.607 11.295 7.807 1.00 77.81 99 ASP A CA 1
ATOM 827 C C . ASP A 1 99 ? -13.148 10.670 9.145 1.00 77.81 99 ASP A C 1
ATOM 829 O O . ASP A 1 99 ? -12.108 10.009 9.225 1.00 77.81 99 ASP A O 1
ATOM 833 N N . LYS A 1 100 ? -13.948 10.802 10.214 1.00 89.19 100 LYS A N 1
ATOM 834 C CA . LYS A 1 100 ? -13.687 10.163 11.525 1.00 89.19 100 LYS A CA 1
ATOM 835 C C . LYS A 1 100 ? -13.461 8.651 11.406 1.00 89.19 100 LYS A C 1
ATOM 837 O O . LYS A 1 100 ? -12.629 8.082 12.108 1.00 89.19 100 LYS A O 1
ATOM 842 N N . LEU A 1 101 ? -14.152 8.004 10.466 1.00 93.75 101 LEU A N 1
ATOM 843 C CA . LEU A 1 101 ? -14.012 6.571 10.193 1.00 93.75 101 LEU A CA 1
ATOM 844 C C . LEU A 1 101 ? -12.672 6.193 9.547 1.00 93.75 101 LEU A C 1
ATOM 846 O O . LEU A 1 101 ? -12.311 5.019 9.544 1.00 93.75 101 LEU A O 1
ATOM 850 N N . ALA A 1 102 ? -11.943 7.156 8.982 1.00 95.62 102 ALA A N 1
ATOM 851 C CA . ALA A 1 102 ? -10.618 6.923 8.423 1.00 95.62 102 ALA A CA 1
ATOM 852 C C . ALA A 1 102 ? -9.526 7.060 9.492 1.00 95.62 102 ALA A C 1
ATOM 854 O O . ALA A 1 102 ? -8.422 6.560 9.293 1.00 95.62 102 ALA A O 1
ATOM 855 N N . TYR A 1 103 ? -9.807 7.698 10.631 1.00 94.94 103 TYR A N 1
ATOM 856 C CA . TYR A 1 103 ? -8.812 7.887 11.679 1.00 94.94 103 TYR A CA 1
ATOM 857 C C . TYR A 1 103 ? -8.357 6.549 12.282 1.00 94.94 103 TYR A C 1
ATOM 859 O O . TYR A 1 103 ? -9.166 5.684 12.642 1.00 94.94 103 TYR A O 1
ATOM 867 N N . TYR A 1 104 ? -7.041 6.393 12.398 1.00 95.06 104 TYR A N 1
ATOM 868 C CA . TYR A 1 104 ? -6.364 5.255 12.997 1.00 95.06 104 TYR A CA 1
ATOM 869 C C . TYR A 1 104 ? -5.357 5.751 14.054 1.00 95.06 104 TYR A C 1
ATOM 871 O O . TYR A 1 104 ? -4.391 6.448 13.709 1.00 95.06 104 TYR A O 1
ATOM 879 N N . PRO A 1 105 ? -5.533 5.390 15.338 1.00 93.06 105 PRO A N 1
ATOM 880 C CA . PRO A 1 105 ? -4.598 5.757 16.396 1.00 93.06 105 PRO A CA 1
ATOM 881 C C . PRO A 1 105 ? -3.307 4.932 16.296 1.00 93.06 105 PRO A C 1
ATOM 883 O O . PRO A 1 105 ? -3.327 3.704 16.295 1.00 93.06 105 PRO A O 1
ATOM 886 N N . THR A 1 106 ? -2.157 5.600 16.220 1.00 89.69 106 THR A N 1
ATOM 887 C CA . THR A 1 106 ? -0.846 4.944 16.038 1.00 89.69 106 THR A CA 1
ATOM 888 C C . THR A 1 106 ? -0.051 4.771 17.335 1.00 89.69 106 THR A C 1
ATOM 890 O O . THR A 1 106 ? 0.994 4.119 17.319 1.00 89.69 106 THR A O 1
ATOM 893 N N . GLY A 1 107 ? -0.516 5.360 18.443 1.00 82.88 107 GLY A N 1
ATOM 894 C CA . GLY A 1 107 ? 0.245 5.457 19.695 1.00 82.88 107 GLY A CA 1
ATOM 895 C C . GLY A 1 107 ? 1.387 6.485 19.653 1.00 82.88 107 GLY A C 1
ATOM 896 O O . GLY A 1 107 ? 2.280 6.432 20.491 1.00 82.88 107 GLY A O 1
ATOM 897 N N . ARG A 1 108 ? 1.394 7.387 18.661 1.00 76.44 108 ARG A N 1
ATOM 898 C CA . ARG A 1 108 ? 2.257 8.582 18.591 1.00 76.44 108 ARG A CA 1
ATOM 899 C C . ARG A 1 108 ? 1.413 9.847 18.765 1.00 76.44 108 ARG A C 1
ATOM 901 O O . ARG A 1 108 ? 0.193 9.767 18.640 1.00 76.44 108 ARG A O 1
ATOM 908 N N . ASP A 1 109 ? 2.068 10.998 18.937 1.00 67.94 109 ASP A N 1
ATOM 909 C CA . ASP A 1 109 ? 1.445 12.312 19.196 1.00 67.94 109 ASP A CA 1
ATOM 910 C C . ASP A 1 109 ? 0.295 12.674 18.244 1.00 67.94 109 ASP A C 1
ATOM 912 O O . ASP A 1 109 ? -0.607 13.420 18.615 1.00 67.94 109 ASP A O 1
ATOM 916 N N . ARG A 1 110 ? 0.294 12.146 17.009 1.00 82.81 110 ARG A N 1
ATOM 917 C CA . ARG A 1 110 ? -0.853 12.220 16.092 1.00 82.81 110 ARG A CA 1
ATOM 918 C C . ARG A 1 110 ? -1.066 10.883 15.378 1.00 82.81 110 ARG A C 1
ATOM 920 O O . ARG A 1 110 ? -0.114 10.283 14.869 1.00 82.81 110 ARG A O 1
ATOM 927 N N . GLY A 1 111 ? -2.323 10.436 15.315 1.00 91.00 111 GLY A N 1
ATOM 928 C CA . GLY A 1 111 ? -2.741 9.307 14.482 1.00 91.00 111 GLY A CA 1
ATOM 929 C C . GLY A 1 111 ? -2.640 9.605 12.982 1.00 91.00 111 GLY A C 1
ATOM 930 O O . GLY A 1 111 ? -2.158 10.657 12.557 1.00 91.00 111 GLY A O 1
ATOM 931 N N . VAL A 1 112 ? -3.100 8.664 12.163 1.00 94.69 112 VAL A N 1
ATOM 932 C CA . VAL A 1 112 ? -3.150 8.805 10.699 1.00 94.69 112 VAL A CA 1
ATOM 933 C C . VAL A 1 112 ? -4.565 8.589 10.187 1.00 94.69 112 VAL A C 1
ATOM 935 O O . VAL A 1 112 ? -5.402 8.034 10.890 1.00 94.69 112 VAL A O 1
ATOM 938 N N . TYR A 1 113 ? -4.823 9.000 8.952 1.00 95.69 113 TYR A N 1
ATOM 939 C CA . TYR A 1 113 ? -6.065 8.705 8.251 1.00 95.69 113 TYR A CA 1
ATOM 940 C C . TYR A 1 113 ? -5.787 7.626 7.209 1.00 95.69 113 TYR A C 1
ATOM 942 O O . TYR A 1 113 ? -4.831 7.732 6.440 1.00 95.69 113 TYR A O 1
ATOM 950 N N . VAL A 1 114 ? -6.586 6.563 7.216 1.00 97.00 114 VAL A N 1
ATOM 951 C CA . VAL A 1 114 ? -6.423 5.402 6.344 1.00 97.00 114 VAL A CA 1
ATOM 952 C C . VAL A 1 114 ? -7.686 5.179 5.527 1.00 97.00 114 VAL A C 1
ATOM 954 O O . VAL A 1 114 ? -8.789 5.023 6.056 1.00 97.00 114 VAL A O 1
ATOM 957 N N . TYR A 1 115 ? -7.48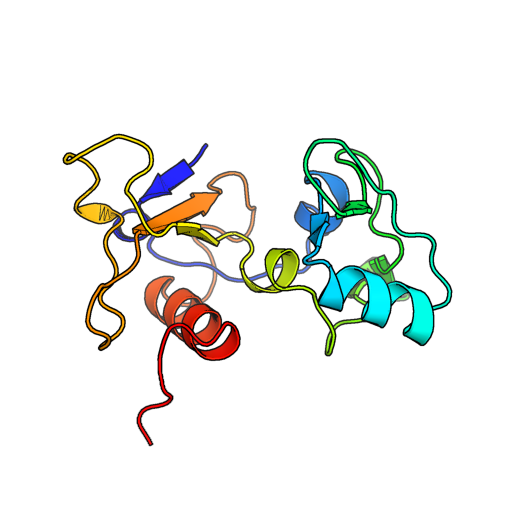8 5.100 4.219 1.00 97.19 115 TYR A N 1
ATOM 958 C CA . TYR A 1 115 ? -8.507 4.740 3.247 1.00 97.19 115 TYR A CA 1
ATOM 959 C C . TYR A 1 115 ? -8.092 3.467 2.525 1.00 97.19 115 TYR A C 1
ATOM 961 O O . TYR A 1 115 ? -6.909 3.147 2.431 1.00 97.19 115 TYR A O 1
ATOM 969 N N . VAL A 1 116 ? -9.067 2.752 1.992 1.00 97.44 116 VAL A N 1
ATOM 970 C CA . VAL A 1 116 ? -8.885 1.510 1.253 1.00 97.44 116 VAL A CA 1
ATOM 971 C C . VAL A 1 116 ? -9.327 1.747 -0.180 1.00 97.44 116 VAL A C 1
ATOM 973 O O . VAL A 1 116 ? -10.369 2.355 -0.431 1.00 97.44 116 VAL A O 1
ATOM 976 N N . ARG A 1 117 ? -8.506 1.273 -1.113 1.00 96.69 117 ARG A N 1
ATOM 977 C CA . ARG A 1 117 ? -8.857 1.124 -2.525 1.00 96.69 117 ARG A CA 1
ATOM 978 C C . ARG A 1 117 ? -9.820 -0.054 -2.673 1.00 96.69 117 ARG A C 1
ATOM 980 O O . ARG A 1 117 ? -9.389 -1.201 -2.567 1.00 96.69 117 ARG A O 1
ATOM 987 N N . ASP A 1 118 ? -11.111 0.235 -2.832 1.00 95.44 118 ASP A N 1
ATOM 988 C CA . ASP A 1 118 ? -12.177 -0.781 -2.927 1.00 95.44 118 ASP A CA 1
ATOM 989 C C . ASP A 1 118 ? -12.159 -1.573 -4.245 1.00 95.44 118 ASP A C 1
ATOM 991 O O . ASP A 1 118 ? -12.704 -2.668 -4.321 1.00 95.44 118 ASP A O 1
ATOM 995 N N . ASP A 1 119 ? -11.442 -1.066 -5.245 1.00 95.81 119 ASP A N 1
ATOM 996 C CA . ASP A 1 119 ? -11.151 -1.710 -6.520 1.00 95.81 119 ASP A CA 1
ATOM 997 C C . ASP A 1 119 ? -10.107 -2.833 -6.385 1.00 95.81 119 ASP A C 1
ATOM 999 O O . ASP A 1 119 ? -9.873 -3.588 -7.325 1.00 95.81 119 ASP A O 1
ATOM 1003 N N . CYS A 1 120 ? -9.488 -3.003 -5.210 1.00 97.12 120 CYS A N 1
ATOM 1004 C CA . CYS A 1 120 ? -8.615 -4.141 -4.948 1.00 97.12 120 CYS A CA 1
ATOM 1005 C C . CYS A 1 120 ? -9.429 -5.447 -4.809 1.00 97.12 120 CYS A C 1
ATOM 1007 O O . CYS A 1 120 ? -10.187 -5.583 -3.849 1.00 97.12 120 CYS A O 1
ATOM 1009 N N . PRO A 1 121 ? -9.169 -6.493 -5.626 1.00 96.62 121 PRO A N 1
ATOM 1010 C CA . PRO A 1 121 ? -9.910 -7.764 -5.558 1.00 96.62 121 PRO A CA 1
ATOM 1011 C C . PRO A 1 121 ? -9.783 -8.531 -4.230 1.00 96.62 121 PRO A C 1
ATOM 1013 O O . PRO A 1 121 ? -10.499 -9.500 -3.991 1.00 96.62 121 PRO A O 1
ATOM 1016 N N . GLY A 1 122 ? -8.815 -8.149 -3.392 1.00 97.25 122 GLY A N 1
ATOM 1017 C CA . GLY A 1 122 ? -8.601 -8.722 -2.066 1.00 97.25 122 GLY A CA 1
ATOM 1018 C C . GLY A 1 122 ? -9.493 -8.138 -0.971 1.00 97.25 122 GLY A C 1
ATOM 1019 O O . GLY A 1 122 ? -9.489 -8.662 0.140 1.00 97.25 122 GLY A O 1
ATOM 1020 N N . VAL A 1 123 ? -10.214 -7.049 -1.251 1.00 97.81 123 VAL A N 1
ATOM 1021 C CA . VAL A 1 123 ? -11.153 -6.419 -0.314 1.00 97.81 123 VAL A CA 1
ATOM 1022 C C . VAL A 1 123 ? -12.339 -7.354 -0.067 1.00 97.81 123 VAL A C 1
ATOM 1024 O O . VAL A 1 123 ? -12.847 -7.981 -0.992 1.00 97.81 123 VAL A O 1
ATOM 1027 N N . GLY A 1 124 ? -12.738 -7.493 1.199 1.00 97.38 124 GLY A N 1
ATOM 1028 C CA . GLY A 1 124 ? -13.777 -8.432 1.631 1.00 97.38 124 GLY A CA 1
ATOM 1029 C C . GLY A 1 124 ? -13.308 -9.888 1.737 1.00 97.38 124 GLY A C 1
ATOM 1030 O O . GLY A 1 124 ? -14.131 -10.783 1.890 1.00 97.38 124 GLY A O 1
ATOM 1031 N N . ARG A 1 125 ? -11.997 -10.161 1.644 1.00 97.38 125 ARG A N 1
ATOM 1032 C CA . ARG A 1 125 ? -11.438 -11.524 1.684 1.00 97.38 125 ARG A CA 1
ATOM 1033 C C . ARG A 1 125 ? -10.322 -11.656 2.712 1.00 97.38 125 ARG A C 1
ATOM 1035 O O . ARG A 1 125 ? -9.562 -10.723 2.937 1.00 97.38 125 ARG A O 1
ATOM 1042 N N . GLY A 1 126 ? -10.137 -12.857 3.252 1.00 96.19 126 GLY A N 1
ATOM 1043 C CA . GLY A 1 126 ? -8.990 -13.187 4.097 1.00 96.19 126 GLY A CA 1
ATOM 1044 C C . GLY A 1 126 ? -9.149 -12.762 5.555 1.00 96.19 126 GLY A C 1
ATOM 1045 O O . GLY A 1 126 ? -10.154 -13.064 6.184 1.00 96.19 126 GLY A O 1
ATOM 1046 N N . VAL A 1 127 ? -8.112 -12.138 6.121 1.00 96.69 127 VAL A N 1
ATOM 1047 C CA . VAL A 1 127 ? -8.071 -11.793 7.554 1.00 96.69 127 VAL A CA 1
ATOM 1048 C C . VAL A 1 127 ? -8.819 -10.488 7.834 1.00 96.69 127 VAL A C 1
ATOM 1050 O O . VAL A 1 127 ? -8.952 -9.677 6.914 1.00 96.69 127 VAL A O 1
ATOM 1053 N N . PRO A 1 128 ? -9.217 -10.224 9.096 1.00 98.19 128 PRO A N 1
ATOM 1054 C CA . PRO A 1 128 ? -9.770 -8.929 9.477 1.00 98.19 128 PRO A CA 1
ATOM 1055 C C . PRO A 1 128 ? -8.880 -7.780 8.999 1.00 98.19 128 PRO A C 1
ATOM 1057 O O . PRO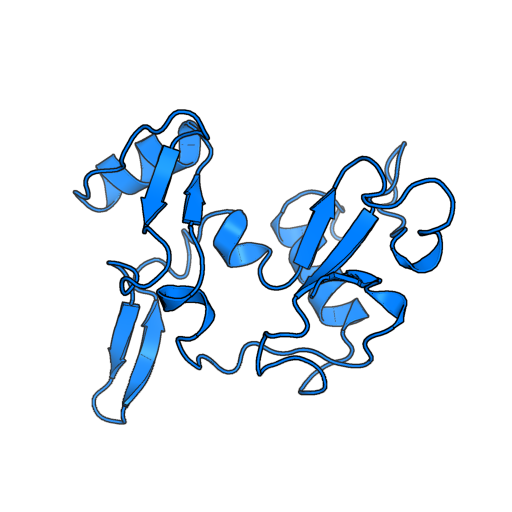 A 1 128 ? -7.659 -7.805 9.213 1.00 98.19 128 PRO A O 1
ATOM 1060 N N . LEU A 1 129 ? -9.473 -6.780 8.348 1.00 97.56 129 LEU A N 1
ATOM 1061 C CA . LEU A 1 129 ? -8.720 -5.706 7.704 1.00 97.56 129 LEU A CA 1
ATOM 1062 C C . LEU A 1 129 ? -7.859 -4.948 8.712 1.00 97.56 129 LEU A C 1
ATOM 1064 O O . LEU A 1 129 ? -6.703 -4.650 8.421 1.00 97.56 129 LEU A O 1
ATOM 1068 N N . GLU A 1 130 ? -8.369 -4.712 9.919 1.00 96.88 130 GLU A N 1
ATOM 1069 C CA . GLU A 1 130 ? -7.616 -4.063 10.992 1.00 96.88 130 GLU A CA 1
ATOM 1070 C C . GLU A 1 130 ? -6.309 -4.805 11.316 1.00 96.88 130 GLU A C 1
ATOM 1072 O O . GLU A 1 130 ? -5.256 -4.186 11.482 1.00 96.88 130 GLU A O 1
ATOM 1077 N N . LYS A 1 131 ? -6.326 -6.145 11.307 1.00 96.81 131 LYS A N 1
ATOM 1078 C CA . LYS A 1 131 ? -5.129 -6.970 11.533 1.00 96.81 131 LYS A CA 1
ATOM 1079 C C . LYS A 1 131 ? -4.109 -6.793 10.409 1.00 96.81 131 LYS A C 1
ATOM 1081 O O . LYS A 1 131 ? -2.908 -6.706 10.680 1.00 96.81 131 LYS A O 1
ATOM 1086 N N . ALA A 1 132 ? -4.563 -6.750 9.156 1.00 97.12 132 ALA A N 1
ATOM 1087 C CA . ALA A 1 132 ? -3.690 -6.505 8.011 1.00 97.12 132 ALA A CA 1
ATOM 1088 C C . ALA A 1 132 ? -3.129 -5.074 8.021 1.00 97.12 132 ALA A C 1
ATOM 1090 O O . ALA A 1 132 ? -1.919 -4.888 7.887 1.00 97.12 132 ALA A O 1
ATOM 1091 N N . LEU A 1 133 ? -3.983 -4.083 8.275 1.00 97.31 133 LEU A N 1
ATOM 1092 C CA . LEU A 1 133 ? -3.615 -2.677 8.379 1.00 97.31 133 LEU A CA 1
ATOM 1093 C C . LEU A 1 133 ? -2.580 -2.447 9.483 1.00 97.31 133 LEU A C 1
ATOM 1095 O O . LEU A 1 133 ? -1.542 -1.839 9.226 1.00 97.31 133 LEU A O 1
ATOM 1099 N N . ARG A 1 134 ? -2.790 -2.997 10.686 1.00 95.69 134 ARG A N 1
ATOM 1100 C CA . ARG A 1 134 ? -1.831 -2.900 11.797 1.00 95.69 134 ARG A CA 1
ATOM 1101 C C . ARG A 1 134 ? -0.451 -3.427 11.400 1.00 95.69 134 ARG A C 1
ATOM 1103 O O . ARG A 1 134 ? 0.556 -2.772 11.662 1.00 95.69 134 ARG A O 1
ATOM 1110 N N . ARG A 1 135 ? -0.385 -4.587 10.733 1.00 95.12 135 ARG A N 1
ATOM 1111 C CA . ARG A 1 135 ? 0.881 -5.159 10.228 1.00 95.12 135 ARG A CA 1
ATOM 1112 C C . ARG A 1 135 ? 1.558 -4.226 9.222 1.00 95.12 135 ARG A C 1
ATOM 1114 O O . ARG A 1 135 ? 2.767 -4.012 9.316 1.00 95.12 135 ARG A O 1
ATOM 1121 N N . THR A 1 136 ? 0.788 -3.645 8.306 1.00 96.19 136 THR A N 1
ATOM 1122 C CA . THR A 1 136 ? 1.285 -2.675 7.324 1.00 96.19 136 THR A CA 1
ATOM 1123 C C . THR A 1 136 ? 1.818 -1.408 7.993 1.00 96.19 136 THR A C 1
ATOM 1125 O O . THR A 1 136 ? 2.925 -0.974 7.680 1.00 96.19 136 THR A O 1
ATOM 1128 N N . LEU A 1 137 ? 1.094 -0.841 8.961 1.00 95.56 137 LEU A N 1
ATOM 1129 C CA . LEU A 1 137 ? 1.513 0.359 9.691 1.00 95.56 137 LEU A CA 1
ATOM 1130 C C . LEU A 1 137 ? 2.789 0.131 10.510 1.00 95.56 137 LEU A C 1
ATOM 1132 O O . LEU A 1 137 ? 3.657 1.004 10.531 1.00 95.56 137 LEU A O 1
ATOM 1136 N N . ILE A 1 138 ? 2.943 -1.044 11.126 1.00 94.06 138 ILE A N 1
ATOM 1137 C CA . ILE A 1 138 ? 4.192 -1.449 11.787 1.00 94.06 138 ILE A CA 1
ATOM 1138 C C . ILE A 1 138 ? 5.330 -1.523 10.764 1.00 94.06 138 ILE A C 1
ATOM 1140 O O . ILE A 1 138 ? 6.382 -0.926 10.982 1.00 94.06 138 ILE A O 1
ATOM 1144 N N . LYS A 1 139 ? 5.126 -2.211 9.630 1.00 93.50 139 LYS A N 1
ATOM 1145 C CA . LYS A 1 139 ? 6.161 -2.368 8.593 1.00 93.50 139 LYS A CA 1
ATOM 1146 C C . LYS A 1 139 ? 6.607 -1.025 8.004 1.00 93.50 139 LYS A C 1
ATOM 1148 O O . LYS A 1 139 ? 7.777 -0.853 7.689 1.00 93.50 139 LYS A O 1
ATOM 1153 N N . LEU A 1 140 ? 5.691 -0.069 7.884 1.00 92.94 140 LEU A N 1
ATOM 1154 C CA . LEU A 1 140 ? 5.968 1.277 7.376 1.00 92.94 140 LEU A CA 1
ATOM 1155 C C . LEU A 1 140 ? 6.520 2.243 8.438 1.00 92.94 140 LEU A C 1
ATOM 1157 O O . LEU A 1 140 ? 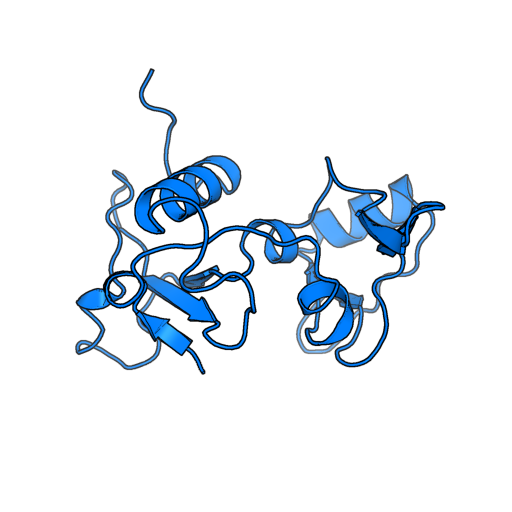6.830 3.391 8.096 1.00 92.94 140 LEU A O 1
ATOM 1161 N N . GLY A 1 141 ? 6.630 1.804 9.696 1.00 91.62 141 GLY A N 1
ATOM 1162 C CA . GLY A 1 141 ? 7.170 2.590 10.803 1.00 91.62 141 GLY A CA 1
ATOM 1163 C C . GLY A 1 141 ? 6.204 3.624 11.387 1.00 91.62 141 GLY A C 1
ATOM 1164 O O . GLY A 1 141 ? 6.661 4.550 12.055 1.00 91.62 141 GLY A O 1
ATOM 1165 N N . TYR A 1 142 ? 4.892 3.498 11.159 1.00 89.56 142 TYR A N 1
ATOM 1166 C CA . TYR A 1 142 ? 3.877 4.352 11.797 1.00 89.56 142 TYR A CA 1
ATOM 1167 C C . TYR A 1 142 ? 3.579 3.932 13.239 1.00 89.56 142 TYR A C 1
ATOM 1169 O O . TYR A 1 142 ? 3.239 4.779 14.059 1.00 89.56 142 TYR A O 1
ATOM 1177 N N . MET A 1 143 ? 3.739 2.646 13.560 1.00 85.94 143 MET A N 1
ATOM 1178 C CA . MET A 1 143 ? 3.509 2.075 14.891 1.00 85.94 143 MET A CA 1
ATOM 1179 C C . MET A 1 143 ? 4.752 1.329 15.379 1.00 85.94 143 MET A C 1
ATOM 1181 O O . MET A 1 143 ? 5.523 0.813 14.569 1.00 85.94 143 MET A O 1
ATOM 1185 N N . ARG A 1 144 ? 4.938 1.240 16.700 1.00 77.44 144 ARG A N 1
ATOM 1186 C CA . ARG A 1 144 ? 5.936 0.341 17.301 1.00 77.44 144 ARG A CA 1
ATOM 1187 C C . ARG A 1 144 ? 5.345 -1.067 17.423 1.00 77.44 144 ARG A C 1
ATOM 1189 O O . ARG A 1 144 ? 4.135 -1.216 17.595 1.00 77.44 144 ARG A O 1
ATOM 1196 N N . ARG A 1 145 ? 6.184 -2.105 17.335 1.00 65.75 145 ARG A N 1
ATOM 1197 C CA . ARG A 1 145 ? 5.773 -3.444 17.780 1.00 65.75 145 ARG A 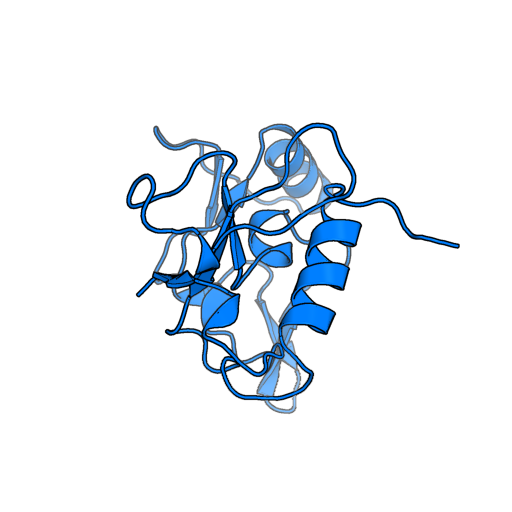CA 1
ATOM 1198 C C . ARG A 1 145 ? 5.618 -3.366 19.294 1.00 65.75 145 ARG A C 1
ATOM 1200 O O . ARG A 1 145 ? 6.565 -2.990 19.973 1.00 65.75 145 ARG A O 1
ATOM 1207 N N . VAL A 1 146 ? 4.421 -3.654 19.789 1.00 61.78 146 VAL A N 1
ATOM 1208 C CA . VAL A 1 146 ? 4.263 -3.983 21.206 1.00 61.78 146 VAL A CA 1
ATOM 1209 C C . VAL A 1 146 ? 4.858 -5.381 21.342 1.00 61.78 146 VAL A C 1
ATOM 1211 O O . VAL A 1 146 ? 4.468 -6.254 20.559 1.00 61.78 146 VAL A O 1
ATOM 1214 N N . ALA A 1 147 ? 5.890 -5.495 22.180 1.00 47.41 147 ALA A N 1
ATOM 1215 C CA . ALA A 1 147 ? 6.560 -6.752 22.494 1.00 47.41 147 ALA A CA 1
ATOM 1216 C C . ALA A 1 147 ? 5.567 -7.752 23.095 1.00 47.41 147 ALA A C 1
ATOM 1218 O O . ALA A 1 147 ? 4.643 -7.287 23.802 1.00 47.41 147 ALA A O 1
#

pLDDT: mean 92.69, std 8.16, range [47.41, 98.19]

Secondary structure (DSSP, 8-state):
-EEEGGG--EE-----SHHHHHS-EEE-HHHHHHHHHHHT---EEETTEEEEE-TTSPPTTEEE-TTS-EEETTSSS--HHHHHTTEEEESS-SS-TTGGGGEE--SSSS-EEEEEETTSTTBTSSEEHHHHHHHHHHHTTSSPPP-

Nearest PDB structures (foldseek):
  2e9y-assembly1_B  TM=6.398E-01  e=3.312E+00  Aeropyrum pernix K1